Protein AF-A0A8H7LE98-F1 (afdb_monomer_lite)

Structure (mmCIF, N/CA/C/O backbone):
data_AF-A0A8H7LE98-F1
#
_entry.id   AF-A0A8H7LE98-F1
#
loop_
_atom_site.group_PDB
_atom_site.id
_atom_site.type_symbol
_atom_site.label_atom_id
_atom_site.label_alt_id
_atom_site.label_comp_id
_atom_site.label_asym_id
_atom_site.label_entity_id
_atom_site.label_seq_id
_atom_site.pdbx_PDB_ins_code
_atom_site.Cartn_x
_atom_site.Cartn_y
_atom_site.Cartn_z
_at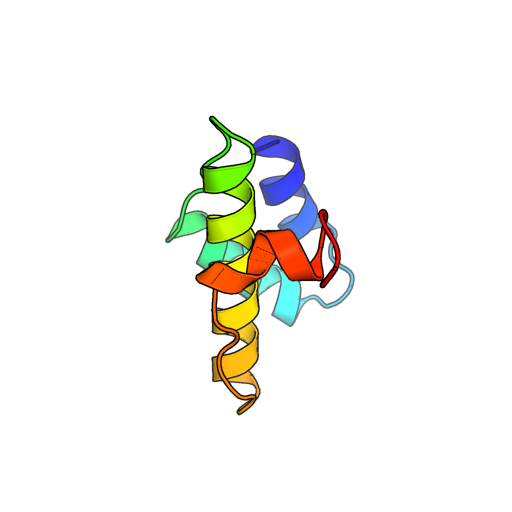om_site.occupancy
_atom_site.B_iso_or_equiv
_atom_site.auth_seq_id
_atom_site.auth_comp_id
_atom_site.auth_asym_id
_atom_site.auth_atom_id
_atom_site.pdbx_PDB_model_num
ATOM 1 N N . MET A 1 1 ? -3.993 12.949 3.212 1.00 96.56 1 MET A N 1
ATOM 2 C CA . MET A 1 1 ? -3.739 11.605 2.643 1.00 96.56 1 MET A CA 1
ATOM 3 C C . MET A 1 1 ? -4.490 10.491 3.377 1.00 96.56 1 MET A C 1
ATOM 5 O O . MET A 1 1 ? -5.216 9.771 2.710 1.00 96.56 1 MET A O 1
ATOM 9 N N . LYS A 1 2 ? -4.414 10.368 4.717 1.00 96.44 2 LYS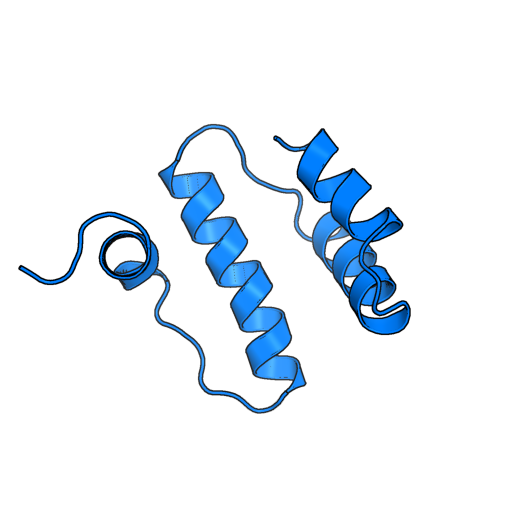 A N 1
ATOM 10 C CA . LYS A 1 2 ? -5.150 9.323 5.472 1.00 96.44 2 LYS A CA 1
ATOM 11 C C . LYS A 1 2 ? -6.638 9.209 5.103 1.00 96.44 2 LYS A C 1
ATOM 13 O O . LYS A 1 2 ? -7.123 8.112 4.862 1.00 96.44 2 LYS A O 1
ATOM 18 N N . GLN A 1 3 ? -7.344 10.339 5.005 1.00 97.12 3 GLN A N 1
ATOM 19 C CA . GLN A 1 3 ? -8.758 10.363 4.608 1.00 97.12 3 GLN A CA 1
ATOM 20 C C . GLN A 1 3 ? -8.985 9.812 3.195 1.00 97.12 3 GLN A C 1
ATOM 22 O O . GLN A 1 3 ? -9.887 9.008 3.006 1.00 97.12 3 GLN A O 1
ATOM 27 N N . PHE A 1 4 ? -8.154 10.202 2.224 1.00 98.25 4 PHE A N 1
ATOM 28 C CA . PHE A 1 4 ? -8.238 9.681 0.859 1.00 98.25 4 PHE A CA 1
ATOM 29 C C . PHE A 1 4 ? -8.072 8.159 0.836 1.00 98.25 4 PHE A C 1
ATOM 31 O O . PHE A 1 4 ? -8.891 7.473 0.241 1.00 98.25 4 PHE A O 1
ATOM 38 N N . VAL A 1 5 ? -7.063 7.628 1.537 1.00 97.81 5 VAL A N 1
ATOM 39 C CA . VAL A 1 5 ? -6.816 6.178 1.606 1.00 97.81 5 VAL A CA 1
ATOM 40 C C . VAL A 1 5 ? -8.000 5.436 2.233 1.00 97.81 5 VAL A C 1
ATOM 42 O O . VAL A 1 5 ? -8.405 4.401 1.715 1.00 97.81 5 VAL A O 1
ATOM 45 N N . LYS A 1 6 ? -8.597 5.978 3.303 1.00 95.00 6 LYS A N 1
ATOM 46 C CA . LYS A 1 6 ? -9.796 5.392 3.923 1.00 95.00 6 LYS A CA 1
ATOM 47 C C . LYS A 1 6 ? -10.987 5.389 2.958 1.00 95.00 6 LYS A C 1
ATOM 49 O O . LYS A 1 6 ? -11.537 4.327 2.696 1.00 95.00 6 LYS A O 1
ATOM 54 N N . LEU A 1 7 ? -11.309 6.543 2.364 1.00 98.19 7 LEU A N 1
ATOM 55 C CA . LEU A 1 7 ? -12.417 6.676 1.409 1.00 98.19 7 LEU A CA 1
ATOM 56 C C . LEU A 1 7 ? -12.215 5.819 0.155 1.00 98.19 7 LEU A C 1
ATOM 58 O O . LEU A 1 7 ? -13.177 5.301 -0.399 1.00 98.19 7 LEU A O 1
ATOM 62 N N . PHE A 1 8 ? -10.975 5.621 -0.292 1.00 98.19 8 PHE A N 1
ATOM 63 C CA . PHE A 1 8 ? -10.690 4.733 -1.416 1.00 98.19 8 PHE A CA 1
ATOM 64 C C . PHE A 1 8 ? -11.210 3.313 -1.155 1.00 98.19 8 PHE A C 1
ATOM 66 O O . PHE A 1 8 ? -11.796 2.704 -2.046 1.00 98.19 8 PHE A O 1
ATOM 73 N N . GLY A 1 9 ? -11.073 2.816 0.077 1.00 96.62 9 GLY A N 1
ATOM 74 C CA . GLY A 1 9 ? -11.640 1.535 0.489 1.00 96.62 9 GLY A CA 1
ATOM 75 C C . GLY A 1 9 ? -13.168 1.483 0.461 1.00 96.62 9 GLY A C 1
ATOM 76 O O . GLY A 1 9 ? -13.712 0.390 0.405 1.00 96.62 9 GLY A O 1
ATOM 77 N N . ASP A 1 10 ? -13.875 2.612 0.462 1.00 96.12 10 ASP A N 1
ATOM 78 C CA . ASP A 1 10 ? -15.342 2.650 0.383 1.00 96.12 10 ASP A CA 1
ATOM 79 C C . ASP A 1 10 ? -15.842 2.639 -1.068 1.00 96.12 10 ASP A C 1
ATOM 81 O O . ASP A 1 10 ? -16.876 2.043 -1.364 1.00 96.12 10 ASP A O 1
ATOM 85 N N . PHE A 1 11 ? -15.084 3.256 -1.981 1.00 97.12 11 PHE A N 1
ATOM 86 C CA . PHE A 1 11 ? -15.491 3.463 -3.377 1.00 97.12 11 PHE A CA 1
ATOM 87 C C . PHE A 1 11 ? -14.762 2.574 -4.393 1.00 97.12 11 PHE A C 1
ATOM 89 O O . PHE A 1 11 ? -15.064 2.645 -5.586 1.00 97.12 11 PHE A O 1
ATOM 96 N N . TYR A 1 12 ? -13.804 1.742 -3.970 1.00 98.25 12 TYR A N 1
ATOM 97 C CA . TYR A 1 12 ? -13.084 0.873 -4.898 1.00 98.25 12 TYR A CA 1
ATOM 98 C C . TYR A 1 12 ? -14.044 -0.139 -5.568 1.00 98.25 12 TYR A C 1
ATOM 100 O O . TYR A 1 12 ? -14.691 -0.911 -4.858 1.00 98.25 12 TYR A O 1
ATOM 108 N N . PRO A 1 13 ? -14.143 -0.191 -6.915 1.00 98.44 13 PRO A N 1
ATOM 109 C CA . PRO A 1 13 ? -15.240 -0.892 -7.605 1.00 98.44 13 PRO A CA 1
ATOM 110 C C . PRO A 1 13 ? -15.314 -2.413 -7.396 1.00 98.44 13 PRO A C 1
ATOM 112 O O . PRO A 1 13 ? -16.354 -3.024 -7.631 1.00 98.44 13 PRO A O 1
ATOM 115 N N . CYS A 1 14 ? -14.221 -3.047 -6.970 1.00 98.50 14 CYS A N 1
ATOM 116 C CA . CYS A 1 14 ? -14.221 -4.457 -6.591 1.00 98.50 14 CYS A CA 1
ATOM 117 C C . CYS A 1 14 ? -14.629 -4.594 -5.119 1.00 98.50 14 CYS A C 1
ATOM 119 O O . CYS A 1 14 ? -13.806 -4.370 -4.233 1.00 98.50 14 CYS A O 1
ATOM 121 N N . TRP A 1 15 ? -15.872 -5.002 -4.851 1.00 98.06 15 TRP A N 1
ATOM 122 C CA . TRP A 1 15 ? -16.437 -5.022 -3.493 1.00 98.06 15 TRP A CA 1
ATOM 123 C C . TRP A 1 15 ? -15.625 -5.857 -2.485 1.00 98.06 15 TRP A C 1
ATOM 125 O O . TRP A 1 15 ? -15.361 -5.387 -1.381 1.00 98.06 15 TRP A O 1
ATOM 135 N N . PHE A 1 16 ? -15.173 -7.058 -2.862 1.00 97.94 16 PHE A N 1
ATOM 136 C CA . PHE A 1 16 ? -14.396 -7.925 -1.966 1.00 97.94 16 PHE A CA 1
ATOM 137 C C . PHE A 1 16 ? -12.958 -7.418 -1.787 1.00 97.94 16 PHE A C 1
ATOM 139 O O . PHE A 1 16 ? -12.390 -7.526 -0.705 1.00 97.94 16 PHE A O 1
ATOM 146 N N . CYS A 1 17 ? -12.374 -6.806 -2.823 1.00 98.50 17 CYS A N 1
ATOM 147 C CA . CYS A 1 17 ? -11.071 -6.152 -2.717 1.00 98.50 17 CYS A CA 1
ATOM 148 C C . CYS A 1 17 ? -11.146 -4.938 -1.778 1.00 98.50 17 CYS A C 1
ATOM 150 O O . CYS A 1 17 ? -10.249 -4.712 -0.972 1.00 98.50 17 CYS A O 1
ATOM 152 N N . ALA A 1 18 ? -12.225 -4.161 -1.890 1.00 98.50 18 ALA A N 1
ATOM 153 C CA . ALA A 1 18 ? -12.499 -2.993 -1.069 1.00 98.50 18 ALA A CA 1
ATOM 154 C C . ALA A 1 18 ? -12.677 -3.383 0.407 1.00 98.50 18 ALA A C 1
ATOM 156 O O . ALA A 1 18 ? -12.091 -2.757 1.286 1.00 98.50 18 ALA A O 1
ATOM 157 N N . GLU A 1 19 ? -13.423 -4.458 0.683 1.00 98.44 19 GLU A N 1
ATOM 158 C CA . GLU A 1 19 ? -13.581 -5.002 2.034 1.00 98.44 19 GLU A CA 1
ATOM 159 C C . GLU A 1 19 ? -12.241 -5.407 2.658 1.00 98.44 19 GLU A C 1
ATOM 161 O O . GLU A 1 19 ? -11.945 -5.013 3.789 1.00 98.44 19 GLU A O 1
ATOM 166 N N . ASP A 1 20 ? -11.409 -6.135 1.917 1.00 98.56 20 ASP A N 1
ATOM 167 C CA . ASP A 1 20 ? -10.087 -6.533 2.397 1.00 98.56 20 ASP A CA 1
ATOM 168 C C . ASP A 1 20 ? -9.168 -5.330 2.605 1.00 98.56 20 ASP A C 1
ATOM 170 O O . ASP A 1 20 ? -8.470 -5.257 3.614 1.00 98.56 20 ASP A O 1
ATOM 174 N N . PHE A 1 21 ? -9.212 -4.334 1.717 1.00 98.56 21 PHE A N 1
ATOM 175 C CA . PHE A 1 21 ? -8.434 -3.109 1.881 1.00 98.56 21 PHE A CA 1
ATOM 176 C C . PHE A 1 21 ? -8.878 -2.294 3.108 1.00 98.56 21 PHE A C 1
ATOM 178 O O . PHE A 1 21 ? -8.040 -1.742 3.826 1.00 98.56 21 PHE A O 1
ATOM 185 N N . ARG A 1 22 ? -10.181 -2.257 3.417 1.00 98.38 22 ARG A N 1
ATOM 186 C CA . ARG A 1 22 ? -10.694 -1.658 4.662 1.00 98.38 22 ARG A CA 1
ATOM 187 C C . ARG A 1 22 ? -10.193 -2.409 5.900 1.00 98.38 22 ARG A C 1
ATOM 189 O O . ARG A 1 22 ? -9.755 -1.771 6.853 1.00 98.38 22 ARG A O 1
ATOM 196 N N . LYS A 1 23 ? -10.181 -3.748 5.882 1.00 98.38 23 LYS A N 1
ATOM 197 C CA . LYS A 1 23 ? -9.593 -4.556 6.972 1.00 98.38 23 LYS A CA 1
ATOM 198 C C . LYS A 1 23 ? -8.093 -4.292 7.117 1.00 98.38 23 LYS A C 1
ATOM 200 O O . LYS A 1 23 ? -7.618 -4.063 8.228 1.00 98.38 23 LYS A O 1
ATOM 205 N N . TYR A 1 24 ? -7.364 -4.258 6.002 1.00 98.44 24 TYR A N 1
ATOM 206 C CA . TYR A 1 24 ? -5.932 -3.972 5.983 1.00 98.44 24 TYR A CA 1
ATOM 207 C C . TYR A 1 24 ? -5.628 -2.596 6.578 1.00 98.44 24 TYR A C 1
ATOM 209 O O . TYR A 1 24 ? -4.787 -2.496 7.463 1.00 98.44 24 TYR A O 1
ATOM 217 N N . THR A 1 25 ? -6.327 -1.547 6.136 1.00 97.88 25 THR A N 1
ATOM 218 C CA . THR A 1 25 ? -6.120 -0.166 6.611 1.00 97.88 25 THR A CA 1
ATOM 219 C C . THR A 1 25 ? -6.543 0.046 8.065 1.00 97.88 25 THR A C 1
ATOM 221 O O . THR A 1 25 ? -6.000 0.933 8.721 1.00 97.88 25 THR A O 1
ATOM 224 N N . ALA A 1 26 ? -7.475 -0.759 8.585 1.00 97.38 26 ALA A N 1
ATOM 225 C CA . ALA A 1 26 ? -7.826 -0.766 10.003 1.00 97.38 26 ALA A CA 1
ATOM 226 C C . ALA A 1 26 ? -6.723 -1.394 10.874 1.00 97.38 26 ALA A C 1
ATOM 228 O O . ALA A 1 26 ? -6.446 -0.889 11.958 1.00 97.38 26 ALA A O 1
ATOM 229 N N . ALA A 1 27 ? -6.081 -2.468 10.399 1.00 97.94 27 ALA A N 1
ATOM 230 C CA . ALA A 1 27 ? -4.983 -3.133 11.107 1.00 97.94 27 ALA A CA 1
ATOM 231 C C . ALA A 1 27 ? -3.618 -2.444 10.906 1.00 97.94 27 ALA A C 1
ATOM 233 O O . ALA A 1 27 ? -2.759 -2.497 11.781 1.00 97.94 27 ALA A O 1
ATOM 234 N N . ASN A 1 28 ? -3.424 -1.793 9.760 1.00 97.88 28 ASN A N 1
ATOM 235 C CA . ASN A 1 28 ? -2.181 -1.156 9.337 1.00 97.88 28 ASN A CA 1
ATOM 236 C C . ASN A 1 28 ? -2.486 0.288 8.936 1.00 97.88 28 ASN A C 1
ATOM 238 O O . ASN A 1 28 ? -2.658 0.594 7.752 1.00 97.88 28 ASN A O 1
ATOM 242 N N . GLU A 1 29 ? -2.591 1.182 9.919 1.00 97.62 29 GLU A N 1
ATOM 243 C CA . GLU A 1 29 ? -2.954 2.575 9.655 1.00 97.62 29 GLU A CA 1
ATOM 244 C C . GLU A 1 29 ? -1.965 3.231 8.661 1.00 97.62 29 GLU A C 1
ATOM 246 O O . GLU A 1 29 ? -0.751 3.077 8.819 1.00 97.62 29 GLU A O 1
ATOM 251 N N . PRO A 1 30 ? -2.443 3.974 7.639 1.00 97.62 30 PRO A N 1
ATOM 252 C CA . PRO 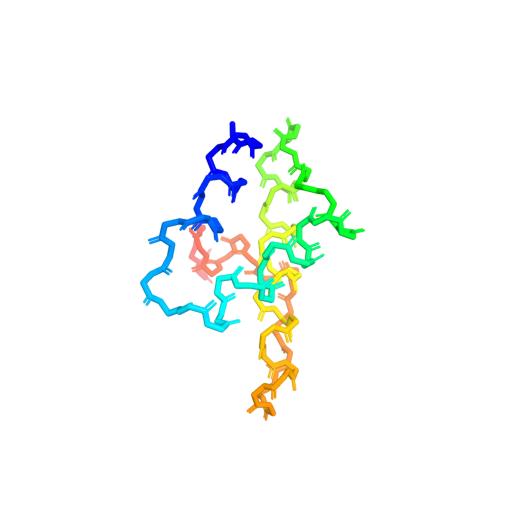A 1 30 ? -1.563 4.649 6.687 1.00 97.62 30 PRO A CA 1
ATOM 253 C C . PRO A 1 30 ? -0.610 5.632 7.372 1.00 97.62 30 PRO A C 1
ATOM 255 O O . PRO A 1 30 ? -1.059 6.584 8.014 1.00 97.62 30 PRO A O 1
ATOM 258 N N . THR A 1 31 ? 0.697 5.454 7.173 1.00 97.94 31 THR A N 1
ATOM 259 C CA . THR A 1 31 ? 1.734 6.391 7.634 1.00 97.94 31 THR A CA 1
ATOM 260 C C . THR A 1 31 ? 1.967 7.459 6.568 1.00 97.94 31 THR A C 1
ATOM 262 O O . THR A 1 31 ? 2.397 7.184 5.449 1.00 97.94 31 THR A O 1
ATOM 265 N N . THR A 1 32 ? 1.615 8.707 6.872 1.00 98.06 32 THR A N 1
ATOM 266 C CA . THR A 1 32 ? 1.530 9.787 5.869 1.00 98.06 32 THR A CA 1
ATOM 267 C C . THR A 1 32 ? 2.391 10.999 6.205 1.00 98.06 32 THR A C 1
ATOM 269 O O . THR A 1 32 ? 2.152 12.082 5.681 1.00 98.06 32 THR A O 1
ATOM 272 N N . GLU A 1 33 ? 3.348 10.837 7.112 1.00 98.06 33 GLU A N 1
ATOM 273 C CA . GLU A 1 33 ? 4.198 11.904 7.639 1.00 98.06 33 GLU A CA 1
ATOM 274 C C . GLU A 1 33 ? 5.250 12.330 6.610 1.00 98.06 33 GLU A C 1
ATOM 276 O O . GLU A 1 33 ? 5.586 13.507 6.504 1.00 98.06 33 GLU A O 1
ATOM 281 N N . THR A 1 34 ? 5.748 11.379 5.816 1.00 98.50 34 THR A N 1
ATOM 282 C CA . THR A 1 34 ? 6.742 11.622 4.767 1.00 98.50 34 THR A CA 1
ATOM 283 C C . THR A 1 34 ? 6.397 10.863 3.487 1.00 98.50 34 THR A C 1
ATOM 285 O O . THR A 1 34 ? 5.591 9.931 3.480 1.00 98.50 34 THR A O 1
ATOM 288 N N . GLN A 1 35 ? 7.053 11.228 2.382 1.00 98.12 35 GLN A N 1
ATOM 289 C CA . GLN A 1 35 ? 6.952 10.466 1.136 1.00 98.12 35 GLN A CA 1
ATOM 290 C C . GLN A 1 35 ? 7.454 9.025 1.319 1.00 98.12 35 GLN A C 1
ATOM 292 O O . GLN A 1 35 ? 6.888 8.102 0.742 1.00 98.12 35 GLN A O 1
ATOM 297 N N . ASP A 1 36 ? 8.511 8.834 2.113 1.00 98.31 36 ASP A N 1
ATOM 298 C CA . ASP A 1 36 ? 9.129 7.522 2.293 1.00 98.31 36 ASP A CA 1
ATOM 299 C C . ASP A 1 36 ? 8.272 6.589 3.147 1.00 98.31 36 ASP A C 1
ATOM 301 O O . ASP A 1 36 ? 8.053 5.443 2.755 1.00 98.31 36 ASP A O 1
ATOM 305 N N . SER A 1 37 ? 7.702 7.102 4.243 1.00 98.44 37 SER A N 1
ATOM 306 C CA . SER A 1 37 ? 6.759 6.344 5.070 1.00 98.44 37 SER A CA 1
ATOM 307 C C . SER A 1 37 ? 5.539 5.908 4.258 1.00 98.44 37 SER A C 1
ATOM 309 O O . SER A 1 37 ? 5.198 4.727 4.262 1.00 98.44 37 SER A O 1
ATOM 311 N N . LEU A 1 38 ? 4.955 6.821 3.472 1.00 98.62 38 LEU A N 1
ATOM 312 C CA . LEU A 1 38 ? 3.806 6.504 2.626 1.00 98.62 38 LEU A CA 1
ATOM 313 C C . LEU A 1 38 ? 4.160 5.519 1.504 1.00 98.62 38 LEU A C 1
ATOM 315 O O . LEU A 1 38 ? 3.400 4.588 1.250 1.00 98.62 38 LEU A O 1
ATOM 319 N N . GLY A 1 39 ? 5.305 5.696 0.839 1.00 98.62 39 GLY A N 1
ATOM 320 C CA . GLY A 1 39 ? 5.7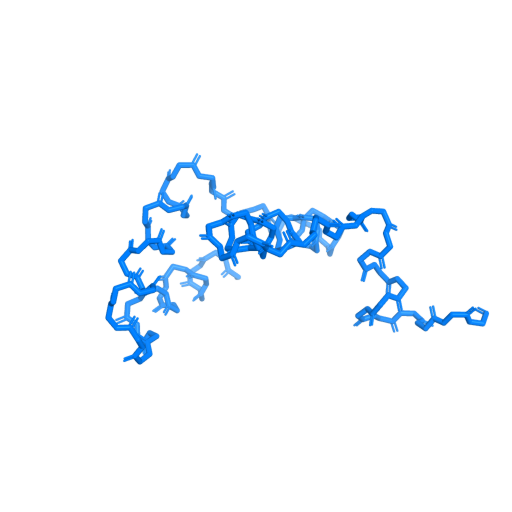68 4.794 -0.217 1.00 98.62 39 GLY A CA 1
ATOM 321 C C . GLY A 1 39 ? 6.004 3.371 0.292 1.00 98.62 39 GLY A C 1
ATOM 322 O O . GLY A 1 39 ? 5.564 2.407 -0.337 1.00 98.62 39 GLY A O 1
ATOM 323 N N . ARG A 1 40 ? 6.622 3.231 1.472 1.00 98.62 40 ARG A N 1
ATOM 324 C CA . ARG A 1 40 ? 6.807 1.935 2.140 1.00 98.62 40 ARG A CA 1
ATOM 325 C C . ARG A 1 40 ? 5.482 1.311 2.574 1.00 98.62 40 ARG A C 1
ATOM 327 O O . ARG A 1 40 ? 5.286 0.122 2.339 1.00 98.62 40 ARG A O 1
ATOM 334 N N . TRP A 1 41 ? 4.563 2.097 3.136 1.00 98.75 41 TRP A N 1
ATOM 335 C CA . TRP A 1 41 ? 3.231 1.613 3.509 1.00 98.75 41 TRP A CA 1
ATOM 336 C C . TRP A 1 41 ? 2.444 1.114 2.289 1.00 98.75 41 TRP A C 1
ATOM 338 O O . TRP A 1 41 ? 1.902 0.012 2.314 1.00 98.75 41 TRP A O 1
ATOM 348 N N . LEU A 1 42 ? 2.448 1.871 1.186 1.00 98.69 42 LEU A N 1
ATOM 349 C CA . LEU A 1 42 ? 1.803 1.468 -0.069 1.00 98.69 42 LEU A CA 1
ATOM 350 C C . LEU A 1 42 ? 2.417 0.188 -0.645 1.00 98.69 42 LEU A C 1
ATOM 352 O O . LEU A 1 42 ? 1.686 -0.679 -1.118 1.00 98.69 42 LEU A O 1
ATOM 356 N N . CYS A 1 43 ? 3.744 0.055 -0.590 1.00 98.88 43 CYS A N 1
ATOM 357 C CA . CYS A 1 43 ? 4.424 -1.168 -1.001 1.00 98.88 43 CYS A CA 1
ATOM 358 C C . CYS A 1 43 ? 3.989 -2.374 -0.153 1.00 98.88 43 CYS A C 1
ATOM 360 O O . CYS A 1 43 ? 3.633 -3.412 -0.707 1.00 98.88 43 CYS A O 1
ATOM 362 N N . GLY A 1 44 ? 3.933 -2.217 1.174 1.00 98.75 44 GLY A N 1
ATOM 363 C CA . GLY A 1 44 ? 3.439 -3.251 2.085 1.00 98.75 44 GLY A CA 1
ATOM 364 C C . GLY A 1 44 ? 1.993 -3.658 1.788 1.00 98.75 44 GLY A C 1
ATOM 365 O O . GLY A 1 44 ? 1.704 -4.848 1.677 1.00 98.75 44 GLY A O 1
ATOM 366 N N . ALA A 1 45 ? 1.103 -2.686 1.570 1.00 98.69 45 ALA A N 1
ATOM 367 C CA . ALA A 1 45 ? -0.290 -2.941 1.200 1.00 98.69 45 ALA A CA 1
ATOM 368 C C . ALA A 1 45 ? -0.406 -3.704 -0.131 1.00 98.69 45 ALA A C 1
ATOM 370 O O . ALA A 1 45 ? -1.198 -4.636 -0.256 1.00 98.69 45 ALA A O 1
ATOM 371 N N . HIS A 1 46 ? 0.418 -3.349 -1.120 1.00 98.81 46 HIS A N 1
ATOM 372 C CA . HIS A 1 46 ? 0.484 -4.064 -2.394 1.00 98.81 46 HIS A CA 1
ATOM 373 C C . HIS A 1 46 ? 0.983 -5.504 -2.201 1.00 98.81 46 HIS A C 1
ATOM 375 O O . HIS A 1 46 ? 0.433 -6.435 -2.791 1.00 98.81 46 HIS A O 1
ATOM 381 N N . ASN A 1 47 ? 1.994 -5.709 -1.354 1.00 98.88 47 ASN A N 1
ATOM 382 C CA . ASN A 1 47 ? 2.543 -7.034 -1.081 1.00 98.88 47 ASN A CA 1
ATOM 383 C C . ASN A 1 47 ? 1.571 -7.959 -0.342 1.00 98.88 47 ASN A C 1
ATOM 385 O O . ASN A 1 47 ? 1.585 -9.162 -0.599 1.00 98.88 47 ASN A O 1
ATOM 389 N N . ASP A 1 48 ? 0.682 -7.428 0.497 1.00 98.62 48 ASP A N 1
ATOM 390 C CA . ASP A 1 48 ? -0.380 -8.231 1.114 1.00 98.62 48 ASP A CA 1
ATOM 391 C C . ASP A 1 48 ? -1.331 -8.815 0.049 1.00 98.62 48 ASP A C 1
ATOM 393 O O . ASP A 1 48 ? -1.654 -10.008 0.056 1.00 98.62 48 ASP A O 1
ATOM 397 N N . VAL A 1 49 ? -1.664 -8.016 -0.971 1.00 98.75 49 VAL A N 1
ATOM 398 C CA . VAL A 1 49 ? -2.419 -8.485 -2.144 1.00 98.75 49 VAL A CA 1
ATOM 399 C C . VAL A 1 49 ? -1.596 -9.465 -2.989 1.00 98.75 49 VAL A C 1
ATOM 401 O O . VAL A 1 49 ? -2.141 -10.476 -3.436 1.00 98.75 49 VAL A O 1
ATOM 404 N N . ASN A 1 50 ? -0.291 -9.230 -3.184 1.00 98.88 50 ASN A N 1
ATOM 405 C CA . ASN A 1 50 ? 0.585 -10.181 -3.883 1.00 98.88 50 ASN A CA 1
ATOM 406 C C . ASN A 1 50 ? 0.558 -11.552 -3.206 1.00 98.88 50 ASN A C 1
ATOM 408 O O . ASN A 1 50 ? 0.304 -12.553 -3.875 1.00 98.88 50 ASN A O 1
ATOM 412 N N . LYS A 1 51 ? 0.728 -11.588 -1.882 1.00 98.62 51 LYS A N 1
ATOM 413 C CA . LYS A 1 51 ? 0.668 -12.813 -1.084 1.00 98.62 51 LYS A CA 1
ATOM 414 C C . LYS A 1 51 ? -0.671 -13.527 -1.253 1.00 98.62 51 LYS A C 1
ATOM 416 O O . LYS A 1 51 ? -0.684 -14.726 -1.525 1.00 98.62 51 LYS A O 1
ATOM 421 N N . LYS A 1 52 ? -1.791 -12.799 -1.163 1.00 98.25 52 LYS A N 1
ATOM 422 C CA . LYS A 1 52 ? -3.139 -13.356 -1.374 1.00 98.25 52 LYS A CA 1
ATOM 423 C C . LYS A 1 52 ? -3.299 -14.000 -2.756 1.00 98.25 52 LYS A C 1
ATOM 425 O O . LYS A 1 52 ? -3.976 -15.015 -2.885 1.00 98.25 52 LYS A O 1
ATOM 430 N N . LEU A 1 53 ? -2.692 -13.410 -3.784 1.00 98.62 53 LEU A N 1
ATOM 431 C CA . LEU A 1 53 ? -2.785 -13.866 -5.173 1.00 98.62 53 LEU A CA 1
ATOM 432 C C . LEU A 1 53 ? -1.663 -14.836 -5.589 1.00 98.62 53 LEU A C 1
ATOM 434 O O . LEU A 1 53 ? -1.582 -15.179 -6.768 1.00 98.62 53 LEU A O 1
ATOM 438 N N . GLY A 1 54 ? -0.783 -15.249 -4.670 1.00 98.56 54 GLY A N 1
ATOM 439 C CA . GLY A 1 54 ? 0.353 -16.129 -4.974 1.00 98.56 54 GLY A CA 1
ATOM 440 C C . GLY A 1 54 ? 1.422 -15.490 -5.869 1.00 98.56 54 GLY A C 1
ATOM 441 O O . GLY A 1 54 ? 2.121 -16.192 -6.597 1.00 98.56 54 GLY A O 1
ATOM 442 N N . LYS A 1 55 ? 1.535 -14.158 -5.861 1.00 98.81 55 LYS A N 1
ATOM 443 C CA . LYS A 1 55 ? 2.559 -13.409 -6.600 1.00 98.81 55 LYS A CA 1
ATOM 444 C C . LYS A 1 55 ? 3.827 -13.246 -5.751 1.00 98.81 55 LYS A C 1
ATOM 446 O O . LYS A 1 55 ? 3.719 -13.194 -4.525 1.00 98.81 55 LYS A O 1
ATOM 451 N N . PRO A 1 56 ? 5.013 -13.119 -6.378 1.00 98.69 56 PRO A N 1
ATOM 452 C CA . PRO A 1 56 ? 6.239 -12.798 -5.658 1.00 98.69 56 PRO A CA 1
ATOM 453 C C . PRO A 1 56 ? 6.112 -11.499 -4.859 1.00 98.69 56 PRO A C 1
ATOM 455 O O . PRO A 1 56 ? 5.443 -10.556 -5.287 1.00 98.69 56 PRO A O 1
ATOM 458 N N . GLU A 1 57 ? 6.787 -11.448 -3.717 1.00 98.69 57 GLU A N 1
ATOM 459 C CA . GLU A 1 57 ? 6.912 -10.226 -2.933 1.00 98.69 57 GLU A CA 1
ATOM 460 C C . GLU A 1 57 ? 7.799 -9.212 -3.669 1.00 98.69 57 GLU A C 1
ATOM 462 O O . GLU A 1 57 ? 8.855 -9.555 -4.204 1.00 98.69 57 GLU A O 1
ATOM 467 N N . PHE A 1 58 ? 7.368 -7.954 -3.710 1.00 98.81 58 PHE A N 1
ATOM 468 C CA . PHE A 1 58 ? 8.167 -6.857 -4.240 1.00 98.81 58 PHE A CA 1
ATOM 469 C C . PHE A 1 58 ? 9.104 -6.319 -3.151 1.00 98.81 58 PHE A C 1
ATOM 471 O O . PHE A 1 58 ? 8.645 -5.990 -2.057 1.00 98.81 58 PHE A O 1
ATOM 478 N N . ASP A 1 59 ? 10.398 -6.160 -3.446 1.00 98.69 59 ASP A N 1
ATOM 479 C CA . ASP A 1 59 ? 11.343 -5.542 -2.508 1.00 98.69 59 ASP A CA 1
ATOM 480 C C . ASP A 1 59 ? 11.021 -4.055 -2.321 1.00 98.69 59 ASP A C 1
ATOM 482 O O . ASP A 1 59 ? 11.305 -3.211 -3.178 1.00 98.69 59 ASP A O 1
ATOM 486 N N . CYS A 1 60 ? 10.458 -3.714 -1.161 1.00 98.62 60 CYS A N 1
ATOM 487 C CA . CYS A 1 60 ? 10.098 -2.340 -0.855 1.00 98.62 60 CYS A CA 1
ATOM 488 C C . CYS A 1 60 ? 11.298 -1.393 -0.810 1.00 98.62 60 CYS A C 1
ATOM 490 O O . CYS A 1 60 ? 11.086 -0.198 -0.950 1.00 98.62 60 CYS A O 1
ATOM 492 N N . ASN A 1 61 ? 12.552 -1.843 -0.717 1.00 98.31 61 ASN A N 1
ATOM 493 C CA . ASN A 1 61 ? 13.700 -0.938 -0.860 1.00 98.31 61 ASN A CA 1
ATOM 494 C C . ASN A 1 61 ? 13.815 -0.337 -2.272 1.00 98.31 61 ASN A C 1
ATOM 496 O O . ASN A 1 61 ? 14.431 0.712 -2.454 1.00 98.31 61 ASN A O 1
ATOM 500 N N . LEU A 1 62 ? 13.164 -0.953 -3.262 1.00 98.44 62 LEU A N 1
ATOM 501 C CA . LEU A 1 62 ? 13.122 -0.492 -4.647 1.00 98.44 62 LEU A CA 1
ATOM 502 C C . LEU A 1 62 ? 11.881 0.354 -4.965 1.00 98.44 62 LEU A C 1
ATOM 504 O O . LEU A 1 62 ? 11.719 0.774 -6.114 1.00 98.44 62 LEU A O 1
ATOM 508 N N . TRP A 1 63 ? 11.015 0.644 -3.981 1.00 98.62 63 TRP A N 1
ATOM 509 C CA . TRP A 1 63 ? 9.762 1.378 -4.210 1.00 98.62 63 TRP A CA 1
ATOM 510 C C . TRP A 1 63 ? 10.017 2.721 -4.911 1.00 98.62 63 TRP A C 1
ATOM 512 O O . TRP A 1 63 ? 9.322 3.072 -5.866 1.00 98.62 63 TRP A O 1
ATOM 522 N N . LYS A 1 64 ? 11.053 3.452 -4.479 1.00 98.38 64 LYS A N 1
ATOM 523 C CA . LYS A 1 64 ? 11.346 4.793 -4.989 1.00 98.38 64 LYS A CA 1
ATOM 524 C C . LYS A 1 64 ? 11.911 4.750 -6.408 1.00 98.38 64 LYS A C 1
ATOM 526 O O . LYS A 1 64 ? 11.441 5.496 -7.259 1.00 98.38 64 LYS A O 1
ATOM 531 N N . LYS A 1 65 ? 12.815 3.808 -6.699 1.00 98.50 65 LYS A N 1
ATOM 532 C CA . LYS A 1 65 ? 13.306 3.567 -8.067 1.00 98.50 65 LYS A CA 1
ATOM 533 C C . LYS A 1 65 ? 12.154 3.246 -9.016 1.00 98.50 65 LYS A C 1
ATOM 535 O O . LYS A 1 65 ? 11.991 3.878 -10.052 1.00 98.50 65 LYS A O 1
ATOM 540 N N . ARG A 1 66 ? 11.279 2.320 -8.615 1.00 98.56 66 ARG A N 1
ATOM 541 C CA . ARG A 1 66 ? 10.176 1.855 -9.462 1.00 98.56 66 ARG A CA 1
ATOM 542 C C . ARG A 1 66 ? 9.121 2.925 -9.753 1.00 98.56 66 ARG A C 1
ATOM 544 O O . ARG A 1 66 ? 8.571 2.918 -10.855 1.00 98.56 66 ARG A O 1
ATOM 551 N N . TRP A 1 67 ? 8.787 3.770 -8.780 1.00 98.38 67 TRP A N 1
ATOM 552 C CA . TRP A 1 67 ? 7.617 4.659 -8.855 1.00 98.38 67 TRP A CA 1
ATOM 553 C C . TRP A 1 67 ? 7.948 6.152 -8.895 1.00 98.38 67 TRP A C 1
ATOM 555 O O . TRP A 1 67 ? 7.027 6.961 -8.991 1.00 98.38 67 TRP A O 1
ATOM 565 N N . LYS A 1 68 ? 9.227 6.528 -8.806 1.00 98.00 68 LYS A N 1
ATOM 566 C CA . LYS A 1 68 ? 9.640 7.933 -8.758 1.00 98.00 68 LYS A CA 1
ATOM 567 C C . LYS A 1 68 ? 10.926 8.215 -9.534 1.00 98.00 68 LYS A C 1
ATOM 569 O O . LYS A 1 68 ? 10.900 9.054 -10.423 1.00 98.00 68 LYS A O 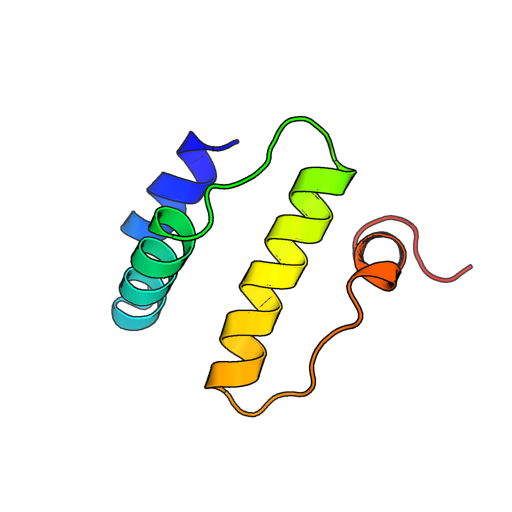1
ATOM 574 N N . ASP A 1 69 ? 12.024 7.557 -9.173 1.00 98.00 69 ASP A N 1
ATOM 575 C CA . ASP A 1 69 ? 13.370 8.006 -9.560 1.00 98.00 69 ASP A CA 1
ATOM 576 C C . ASP A 1 69 ? 13.880 7.3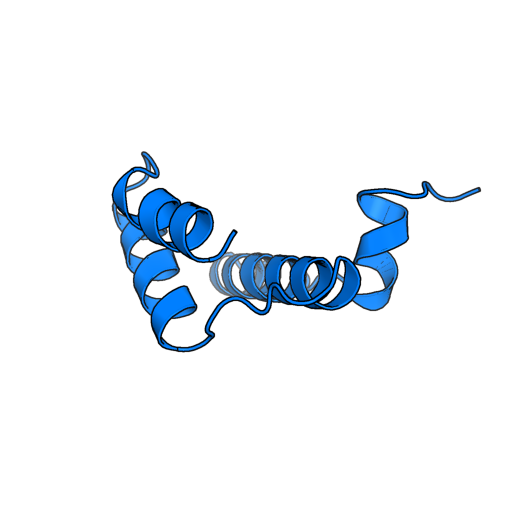55 -10.861 1.00 98.00 69 ASP A C 1
ATOM 578 O O . ASP A 1 69 ? 14.768 7.901 -11.504 1.00 98.00 69 ASP A O 1
ATOM 582 N N . GLY A 1 70 ? 13.315 6.219 -11.282 1.00 96.69 70 GLY A N 1
ATOM 583 C CA . GLY A 1 70 ? 13.863 5.432 -12.388 1.00 96.69 70 GLY A CA 1
ATOM 584 C C . GLY A 1 70 ? 15.023 4.534 -11.945 1.00 96.69 70 GLY A C 1
ATOM 585 O O . GLY A 1 70 ? 15.199 4.264 -10.753 1.00 96.69 70 GLY A O 1
ATOM 586 N N . TRP A 1 71 ? 15.771 4.006 -12.914 1.00 97.31 71 TRP A N 1
ATOM 587 C CA . TRP A 1 71 ? 16.813 2.992 -12.686 1.00 97.31 71 TRP A CA 1
ATOM 588 C C . TRP A 1 71 ? 18.224 3.448 -13.064 1.00 97.31 71 TRP A C 1
ATOM 590 O O . TRP A 1 71 ? 19.152 2.650 -12.925 1.00 97.31 71 TRP A O 1
ATOM 600 N N . ASP A 1 72 ? 18.355 4.696 -13.505 1.00 88.62 72 ASP A N 1
ATOM 601 C CA . ASP A 1 72 ? 19.600 5.299 -13.979 1.00 88.62 72 ASP A CA 1
ATOM 602 C C . ASP A 1 72 ? 20.381 5.987 -12.846 1.00 88.62 72 ASP A C 1
ATOM 604 O O . ASP A 1 72 ? 19.740 6.503 -11.896 1.00 88.62 72 ASP A O 1
#

Organism: NCBI:txid27326

Sequence (72 aa):
MKQFVKLFGDFYPCWFCAEDFRKYTAANEPTTETQDSLGRWLCGAHNDVNKKLGKPEFDCNLWKKRWKDGWD

InterPro domains:
  IPR017905 ERV/ALR sulfhydryl oxidase domain [PF04777] (1-68)
  IPR017905 ERV/ALR sulfhydryl oxidase domain [PS51324] (1-67)
  IPR036774 ERV/ALR sulfhydryl oxidase domain superfamily [G3DSA:1.20.120.310] (1-72)
  IPR036774 ERV/ALR sulfhydryl oxidase domain superfamily [SSF69000] (1-71)
  IPR039799 Sulfhydryl oxidase ALR/ERV [PTHR12645] (1-71)

Secondary structure (DSSP, 8-state):
-HHHHHHHHHH-SSHHHHHHHHHHHHHS----SSHHHHHHHHHHHHHHHHHHTTPPPP-GGGHHIIIII---

Foldseek 3Di:
DQVVQLVCLVPVPPVVVSVVSNVVCVVQPQDDPDPLSNLLSVLVSVQVVCVVVVHDRDDSVCSCCVPPDPDD

pLDDT: mean 98.03, std 1.33, range [88.62, 98.88]

Radius of gyration: 12.85 Å; chains: 1; bounding box: 36×28×25 Å